Protein AF-A0A917XVJ1-F1 (afdb_monomer_lite)

Organism: NCBI:txid1623582

Secondary structure (DSSP, 8-state):
------SPP-SS--SS--TTSS-EEEEEEEE-GGGPPEEEEEEE-TTSSS--EEEEEEE---TTTTSSS--

Foldseek 3Di:
DDPDPPDDPCPDDDPDPDVVPAPFPDKDFPDQVPLWTKIWTWHWDPPDPDIDIDIDIDTDDDPPSVPPPPD

Radius of gyration: 16.55 Å; chains: 1; bounding box: 36×32×46 Å

pLDDT: mean 75.33, std 16.61, range [39.5, 97.06]

Sequence (71 aa):
MNCPSRGAHVKQPQPDPHPLLDDIEGLAVTGRPHGRPNLLLVSDDIQKPVQITRFSSLRVRLPWATIIAEG

Structure (mmCIF, N/CA/C/O backbone):
data_AF-A0A917XVJ1-F1
#
_entry.id   AF-A0A917XVJ1-F1
#
loop_
_atom_site.group_PDB
_atom_site.id
_atom_site.type_symbol
_atom_site.label_atom_id
_atom_site.label_alt_id
_atom_site.label_comp_id
_atom_site.label_asym_id
_atom_site.label_entity_id
_atom_site.label_seq_id
_atom_site.pdbx_PDB_ins_code
_atom_site.Cartn_x
_atom_site.Cartn_y
_atom_site.Cartn_z
_atom_site.occupancy
_atom_site.B_iso_or_equiv
_atom_site.auth_seq_id
_atom_site.auth_comp_id
_atom_site.auth_asym_id
_atom_site.auth_atom_id
_atom_site.pdbx_PDB_model_num
ATOM 1 N N . MET A 1 1 ? 3.708 -17.745 -29.827 1.00 49.66 1 MET A N 1
ATOM 2 C CA . MET A 1 1 ? 3.076 -17.214 -28.602 1.00 49.66 1 MET A CA 1
ATOM 3 C C . MET A 1 1 ? 3.088 -15.701 -28.689 1.00 49.66 1 MET A C 1
ATOM 5 O O . MET A 1 1 ? 4.163 -15.125 -28.662 1.00 49.66 1 MET A O 1
ATOM 9 N N . ASN A 1 2 ? 1.920 -15.079 -28.839 1.00 62.75 2 ASN A N 1
ATOM 10 C CA . ASN A 1 2 ? 1.760 -13.634 -28.695 1.00 62.75 2 ASN A CA 1
ATOM 11 C C . ASN A 1 2 ? 1.279 -13.375 -27.270 1.00 62.75 2 ASN A C 1
ATOM 13 O O . ASN A 1 2 ? 0.096 -13.549 -26.984 1.00 62.75 2 ASN A O 1
ATOM 17 N N . CYS A 1 3 ? 2.181 -12.987 -26.371 1.00 62.28 3 CYS A N 1
ATOM 18 C CA . CYS A 1 3 ? 1.738 -12.259 -25.190 1.00 62.28 3 CYS A CA 1
ATOM 19 C C . CYS A 1 3 ? 1.280 -10.881 -25.690 1.00 62.28 3 CYS A C 1
ATOM 21 O O . CYS A 1 3 ? 2.103 -10.179 -26.283 1.00 62.28 3 CYS A O 1
ATOM 23 N N . PRO A 1 4 ? 0.002 -10.488 -25.527 1.00 66.56 4 PRO A N 1
ATOM 24 C CA . PRO A 1 4 ? -0.400 -9.118 -25.829 1.00 66.56 4 PRO A CA 1
ATOM 25 C C . PRO A 1 4 ? 0.447 -8.168 -24.978 1.00 66.56 4 PRO A C 1
ATOM 27 O O . PRO A 1 4 ? 0.876 -8.548 -23.886 1.00 66.56 4 PRO A O 1
ATOM 30 N N . SER A 1 5 ? 0.717 -6.952 -25.456 1.00 61.62 5 SER A N 1
ATOM 31 C CA . SER A 1 5 ? 1.408 -5.950 -24.640 1.00 61.62 5 SER A CA 1
ATOM 32 C C . SER A 1 5 ? 0.601 -5.733 -23.354 1.00 61.62 5 SER A C 1
ATOM 34 O O . SER A 1 5 ? -0.497 -5.185 -23.397 1.00 61.62 5 SER A O 1
ATOM 36 N N . ARG A 1 6 ? 1.108 -6.241 -22.224 1.00 54.75 6 ARG A N 1
ATOM 37 C CA . ARG A 1 6 ? 0.385 -6.362 -20.943 1.00 54.75 6 ARG A CA 1
ATOM 38 C C . ARG A 1 6 ? 0.354 -5.077 -20.108 1.00 54.75 6 ARG A C 1
ATOM 40 O O . ARG A 1 6 ? -0.094 -5.114 -18.971 1.00 54.75 6 ARG A O 1
ATOM 47 N N . GLY A 1 7 ? 0.809 -3.951 -20.650 1.00 56.38 7 GLY A N 1
ATOM 48 C CA . GLY A 1 7 ? 0.788 -2.675 -19.942 1.00 56.38 7 GLY A CA 1
ATOM 49 C C . GLY A 1 7 ? -0.481 -1.888 -20.240 1.00 56.38 7 GLY A C 1
ATOM 50 O O . GLY A 1 7 ? -0.814 -1.669 -21.406 1.00 56.38 7 GLY A O 1
ATOM 51 N N . ALA A 1 8 ? -1.158 -1.399 -19.200 1.00 55.69 8 ALA A N 1
ATOM 52 C CA . ALA A 1 8 ? -2.029 -0.245 -19.365 1.00 55.69 8 ALA A CA 1
ATOM 53 C C . ALA A 1 8 ? -1.184 0.906 -19.937 1.00 55.69 8 ALA A C 1
ATOM 55 O O . ALA A 1 8 ? -0.099 1.204 -19.431 1.00 55.69 8 ALA A O 1
ATOM 56 N N . HIS A 1 9 ? -1.649 1.533 -21.020 1.00 56.53 9 HIS A N 1
ATOM 57 C CA . HIS A 1 9 ? -0.983 2.719 -21.548 1.00 56.53 9 HIS A CA 1
ATOM 58 C C . HIS A 1 9 ? -0.919 3.785 -20.449 1.00 56.53 9 HIS A C 1
ATOM 60 O O . HIS A 1 9 ? -1.952 4.123 -19.865 1.00 56.53 9 HIS A O 1
ATOM 66 N N . VAL A 1 10 ? 0.271 4.337 -20.197 1.00 60.34 10 VAL A N 1
ATOM 67 C CA . VAL A 1 10 ? 0.451 5.502 -19.322 1.00 60.34 10 VAL A CA 1
ATOM 68 C C . VAL A 1 10 ? -0.264 6.685 -19.975 1.00 60.34 10 VAL A C 1
ATOM 70 O O . VAL A 1 10 ? 0.268 7.352 -20.858 1.00 60.34 10 VAL A O 1
ATOM 73 N N . LYS A 1 11 ? -1.523 6.911 -19.587 1.00 58.03 11 LYS A N 1
ATOM 74 C CA . LYS A 1 11 ? -2.354 8.004 -20.122 1.00 58.03 11 LYS A CA 1
ATOM 75 C C . LYS A 1 11 ? -1.963 9.365 -19.552 1.00 58.03 11 LYS A C 1
ATOM 77 O O . LYS A 1 11 ? -2.316 10.388 -20.128 1.00 58.03 11 LYS A O 1
ATOM 82 N N . GLN A 1 12 ? -1.243 9.377 -18.435 1.00 58.81 12 GLN A N 1
ATOM 83 C CA . GLN A 1 12 ? -0.746 10.583 -17.789 1.00 58.81 12 GLN A CA 1
ATOM 84 C C . GLN A 1 12 ? 0.742 10.404 -17.486 1.00 58.81 12 GLN A C 1
ATOM 86 O O . GLN A 1 12 ? 1.082 9.692 -16.542 1.00 58.81 12 GLN A O 1
ATOM 91 N N . PRO A 1 13 ? 1.635 11.034 -18.268 1.00 60.41 13 PRO A N 1
ATOM 92 C CA . PRO A 1 13 ? 3.033 11.162 -17.893 1.00 60.41 13 PRO A CA 1
ATOM 93 C C . PRO A 1 13 ? 3.096 11.944 -16.582 1.00 60.41 13 PRO A C 1
ATOM 95 O O . PRO A 1 13 ? 2.725 13.117 -16.534 1.00 60.41 13 PRO A O 1
ATOM 98 N N . GLN A 1 14 ? 3.493 11.281 -15.504 1.00 59.72 14 GLN A N 1
ATOM 99 C CA . GLN A 1 14 ? 3.659 11.937 -14.215 1.00 59.72 14 GLN A CA 1
ATOM 100 C C . GLN A 1 14 ? 5.054 12.574 -14.186 1.00 59.72 14 GLN A C 1
ATOM 102 O O . GLN A 1 14 ? 6.027 11.834 -14.337 1.00 59.72 14 GLN A O 1
ATOM 107 N N . PRO A 1 15 ? 5.177 13.912 -14.056 1.00 57.88 15 PRO A N 1
ATOM 108 C CA . PRO A 1 15 ? 6.471 14.601 -14.121 1.00 57.88 15 PRO A CA 1
ATO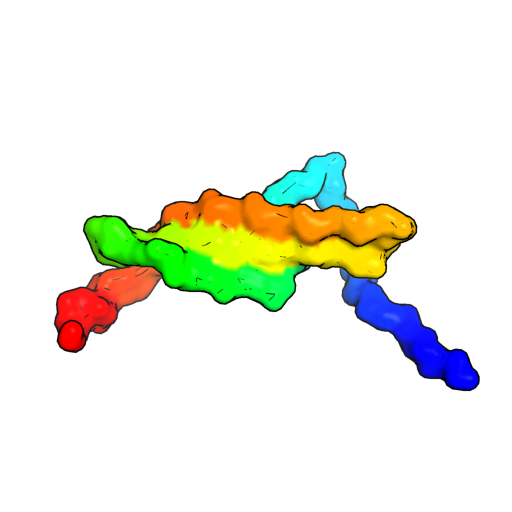M 109 C C . PRO A 1 15 ? 7.431 14.150 -13.016 1.00 57.88 15 PRO A C 1
ATOM 111 O O . PRO A 1 15 ? 8.627 14.038 -13.255 1.00 57.88 15 PRO A O 1
ATOM 114 N N . ASP A 1 16 ? 6.869 13.819 -11.852 1.00 56.12 16 ASP A N 1
ATOM 115 C CA . ASP A 1 16 ? 7.539 13.206 -10.714 1.00 56.12 16 ASP A CA 1
ATOM 116 C C . ASP A 1 16 ? 6.672 12.037 -10.213 1.00 56.12 16 ASP A C 1
ATOM 118 O O . ASP A 1 16 ? 5.438 12.157 -10.226 1.00 56.12 16 ASP A O 1
ATOM 122 N N . PRO A 1 17 ? 7.260 10.909 -9.770 1.00 64.56 17 PRO A N 1
ATOM 123 C CA . PRO A 1 17 ? 6.502 9.788 -9.226 1.00 64.56 17 PRO A CA 1
ATOM 124 C C . PRO A 1 17 ? 5.846 10.217 -7.913 1.00 64.56 17 PRO A C 1
ATOM 126 O O . PRO A 1 17 ? 6.460 10.182 -6.847 1.00 64.56 17 PRO A O 1
ATOM 129 N N . HIS A 1 18 ? 4.589 10.653 -7.978 1.00 67.44 18 HIS A N 1
ATOM 130 C CA . HIS A 1 18 ? 3.823 10.937 -6.778 1.00 67.44 18 HIS A CA 1
ATOM 131 C C . HIS A 1 18 ? 3.433 9.592 -6.149 1.00 67.44 18 HIS A C 1
ATOM 133 O O . HIS A 1 18 ? 2.676 8.850 -6.770 1.00 67.44 18 HIS A O 1
ATOM 139 N N . PRO A 1 19 ? 3.832 9.283 -4.898 1.00 72.19 19 PRO A N 1
ATOM 140 C CA . PRO A 1 19 ? 3.600 7.957 -4.306 1.00 72.19 19 PRO A CA 1
ATOM 141 C C . PRO A 1 19 ? 2.127 7.524 -4.199 1.00 72.19 19 PRO A C 1
ATOM 143 O O . PRO A 1 19 ? 1.843 6.361 -3.951 1.00 72.19 19 PRO A O 1
ATOM 146 N N . LEU A 1 20 ? 1.186 8.463 -4.344 1.00 76.06 20 LEU A N 1
ATOM 147 C CA . LEU A 1 20 ? -0.258 8.211 -4.297 1.00 76.06 20 LEU A CA 1
ATOM 148 C C . LEU A 1 20 ? -0.871 7.951 -5.672 1.00 76.06 20 LEU A C 1
ATOM 150 O O . LEU A 1 20 ? -2.040 7.589 -5.751 1.00 76.06 20 LEU A O 1
ATOM 154 N N . LEU A 1 21 ? -0.119 8.204 -6.737 1.00 76.19 21 LEU A N 1
ATOM 155 C CA . LEU A 1 21 ? -0.558 8.029 -8.115 1.00 76.19 21 LEU A CA 1
ATOM 156 C C . LEU A 1 21 ? 0.228 6.914 -8.824 1.00 76.19 21 LEU A C 1
ATOM 158 O O . LEU A 1 21 ? 0.134 6.779 -10.040 1.00 76.19 21 LEU A O 1
ATOM 162 N N . ASP A 1 22 ? 0.993 6.144 -8.048 1.00 76.56 22 ASP A N 1
ATOM 163 C CA . ASP A 1 22 ? 1.669 4.927 -8.488 1.00 76.56 22 ASP A CA 1
ATOM 164 C C . ASP A 1 22 ? 0.647 3.796 -8.730 1.00 76.56 22 ASP A C 1
ATOM 166 O O . ASP A 1 22 ? -0.500 3.881 -8.275 1.00 76.56 22 ASP A O 1
ATOM 170 N N . ASP A 1 23 ? 1.060 2.726 -9.413 1.00 78.94 23 ASP A N 1
ATOM 171 C CA . ASP A 1 23 ? 0.222 1.533 -9.603 1.00 78.94 23 ASP A CA 1
ATOM 172 C C . ASP A 1 23 ? 0.189 0.724 -8.296 1.00 78.94 23 ASP A C 1
ATOM 174 O O . ASP A 1 23 ? 1.084 -0.067 -7.993 1.00 78.94 23 ASP A O 1
ATOM 178 N N . ILE A 1 24 ? -0.787 1.023 -7.432 1.00 86.81 24 ILE A N 1
ATOM 179 C CA . ILE A 1 24 ? -0.934 0.340 -6.143 1.00 86.81 24 ILE A CA 1
ATOM 180 C C . ILE A 1 24 ? -1.506 -1.057 -6.384 1.00 86.81 24 ILE A C 1
ATOM 182 O O . ILE A 1 24 ? -2.703 -1.222 -6.622 1.00 86.81 24 ILE A O 1
ATOM 186 N N . GLU A 1 25 ? -0.657 -2.066 -6.235 1.00 88.62 25 GLU A N 1
ATOM 187 C CA . GLU A 1 25 ? -1.015 -3.470 -6.448 1.00 88.62 25 GLU A CA 1
ATOM 188 C C . GLU A 1 25 ? -1.545 -4.151 -5.178 1.00 88.62 25 GLU A C 1
ATOM 190 O O . GLU A 1 25 ? -2.183 -5.203 -5.238 1.00 88.62 25 GLU A O 1
ATOM 195 N N . GLY A 1 26 ? -1.308 -3.557 -4.004 1.00 91.44 26 GLY A N 1
ATOM 196 C CA . GLY A 1 26 ? -1.750 -4.136 -2.741 1.00 91.44 26 GLY A CA 1
ATOM 197 C C . GLY A 1 26 ? -1.799 -3.163 -1.570 1.00 91.44 26 GLY A C 1
ATOM 198 O O . GLY A 1 26 ? -1.218 -2.075 -1.588 1.00 91.44 26 GLY A O 1
ATOM 199 N N . LEU A 1 27 ? -2.502 -3.584 -0.514 1.00 95.25 27 LEU A N 1
ATOM 200 C CA . LEU A 1 27 ? -2.607 -2.841 0.738 1.00 95.25 27 LEU A CA 1
ATOM 201 C C . LEU A 1 27 ? -2.704 -3.774 1.953 1.00 95.25 27 LEU A C 1
ATOM 203 O O . LEU A 1 27 ? -3.272 -4.862 1.873 1.00 95.25 27 LEU A O 1
ATOM 207 N N . ALA A 1 28 ? -2.235 -3.298 3.103 1.00 97.00 28 ALA A N 1
ATOM 208 C CA . ALA A 1 28 ? -2.504 -3.893 4.408 1.00 97.00 28 ALA A CA 1
ATOM 209 C C . ALA A 1 28 ? -2.975 -2.826 5.405 1.00 97.00 28 ALA A C 1
ATOM 211 O O . ALA A 1 28 ? -2.406 -1.736 5.474 1.00 97.00 28 ALA A O 1
ATOM 212 N N . VAL A 1 29 ? -3.994 -3.142 6.211 1.00 95.88 29 VAL A N 1
ATOM 213 C CA . VAL A 1 29 ? -4.355 -2.330 7.384 1.00 95.88 29 VAL A CA 1
ATOM 214 C C . VAL A 1 29 ? -3.420 -2.718 8.523 1.00 95.88 29 VAL A C 1
ATOM 216 O O . VAL A 1 29 ? -3.472 -3.843 9.008 1.00 95.88 29 VAL A O 1
ATOM 219 N N . THR A 1 30 ? -2.576 -1.790 8.965 1.00 97.06 30 THR A N 1
ATOM 220 C CA . THR A 1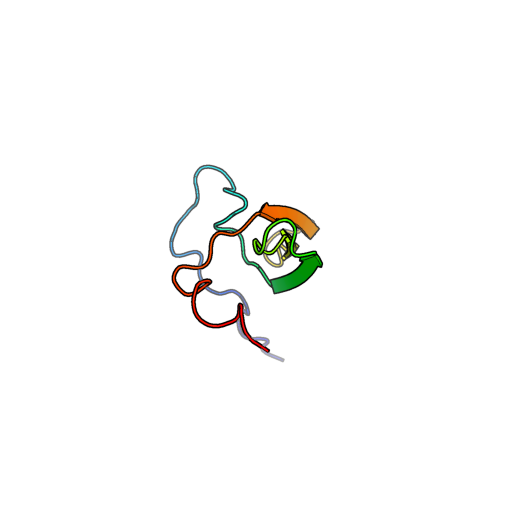 30 ? -1.563 -2.042 10.006 1.00 97.06 30 THR A CA 1
ATOM 221 C C . THR A 1 30 ? -2.006 -1.593 11.398 1.00 97.06 30 THR A C 1
ATOM 223 O O . THR A 1 30 ? -1.331 -1.859 12.388 1.00 97.06 30 THR A O 1
ATOM 226 N N . GLY A 1 31 ? -3.150 -0.913 11.496 1.00 94.75 31 GLY A N 1
ATOM 227 C CA . GLY A 1 31 ? -3.749 -0.501 12.761 1.00 94.75 31 GLY A CA 1
ATOM 228 C C . GLY A 1 31 ? -4.854 0.532 12.574 1.00 94.75 31 GLY A C 1
ATOM 229 O O . GLY A 1 31 ? -5.106 0.997 11.461 1.00 94.75 31 GLY A O 1
ATOM 230 N N . ARG A 1 32 ? -5.522 0.897 13.673 1.00 94.00 32 ARG A N 1
ATOM 231 C CA . ARG A 1 32 ? -6.604 1.899 13.689 1.00 94.00 32 ARG A CA 1
ATOM 232 C C . ARG A 1 32 ? -6.496 2.880 14.871 1.00 94.00 32 ARG A C 1
ATOM 234 O O . ARG A 1 32 ? -7.439 2.983 15.658 1.00 94.00 32 ARG A O 1
ATOM 241 N N . PRO A 1 33 ? -5.365 3.589 15.055 1.00 90.00 33 PRO A N 1
ATOM 242 C CA . PRO A 1 33 ? -5.234 4.552 16.148 1.00 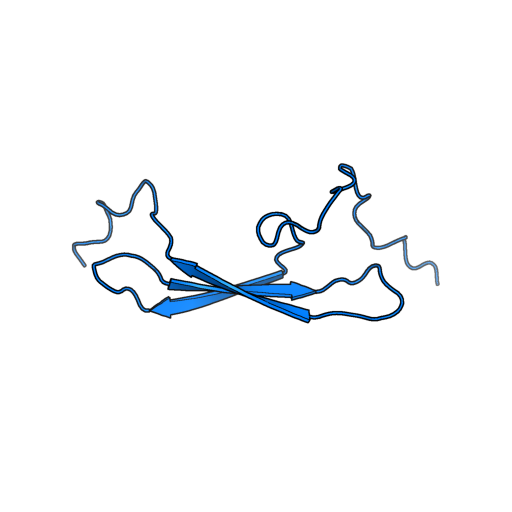90.00 33 PRO A CA 1
ATOM 243 C C . PRO A 1 33 ? -6.306 5.645 16.045 1.00 90.00 33 PRO A C 1
ATOM 245 O O . PRO A 1 33 ? -6.484 6.259 14.993 1.00 90.00 33 PRO A O 1
ATOM 248 N N . HIS A 1 34 ? -7.023 5.890 17.145 1.00 88.62 34 HIS A N 1
ATOM 249 C CA . HIS A 1 34 ? -8.102 6.886 17.223 1.00 88.62 34 HIS A CA 1
ATOM 250 C C . HIS A 1 34 ? -9.161 6.739 16.112 1.00 88.62 34 HIS A C 1
ATOM 252 O O . HIS A 1 34 ? -9.612 7.729 15.535 1.00 88.62 34 HIS A O 1
ATOM 258 N N . GLY A 1 35 ? -9.499 5.497 15.750 1.00 87.69 35 GLY A N 1
ATOM 259 C CA . GLY A 1 35 ? -10.491 5.196 14.712 1.00 87.69 35 GLY A CA 1
ATOM 260 C C . GLY A 1 35 ? -10.023 5.474 13.279 1.00 87.69 35 GLY A C 1
ATOM 261 O O . GLY A 1 35 ? -10.798 5.306 12.339 1.00 87.69 35 GLY A O 1
ATOM 262 N N . ARG A 1 36 ? -8.762 5.879 13.073 1.00 91.06 36 ARG A N 1
ATOM 263 C CA . ARG A 1 36 ? -8.198 6.164 11.746 1.00 91.06 36 ARG A CA 1
ATOM 264 C C . ARG A 1 36 ? -7.331 5.004 11.269 1.00 91.06 36 ARG A C 1
ATOM 266 O O . ARG A 1 36 ? -6.345 4.701 11.939 1.00 91.06 36 ARG A O 1
ATOM 273 N N . PRO A 1 37 ? -7.644 4.365 10.128 1.00 94.44 37 PRO A N 1
ATOM 274 C CA . PRO A 1 37 ? -6.804 3.307 9.584 1.00 94.44 37 PRO A CA 1
ATOM 275 C C . PRO A 1 37 ? -5.410 3.821 9.215 1.00 94.44 37 PRO A C 1
ATOM 277 O O . PRO A 1 37 ? -5.274 4.832 8.519 1.00 94.44 37 PRO A O 1
ATOM 280 N N . ASN A 1 38 ? -4.389 3.087 9.643 1.00 96.31 38 ASN A N 1
ATOM 281 C CA . ASN A 1 38 ? -3.065 3.144 9.043 1.00 96.31 38 ASN A CA 1
ATOM 282 C C . ASN A 1 38 ? -3.001 2.072 7.951 1.00 96.31 38 ASN A C 1
ATOM 284 O O . ASN A 1 38 ? -3.342 0.912 8.201 1.00 96.31 38 ASN A O 1
ATOM 288 N N . LEU A 1 39 ? -2.577 2.463 6.755 1.00 95.75 39 LEU A N 1
ATOM 289 C CA . LEU A 1 39 ? -2.382 1.581 5.615 1.00 95.75 39 LEU A CA 1
ATOM 290 C C . LEU A 1 39 ? -0.896 1.497 5.277 1.00 95.75 39 LEU A C 1
ATOM 292 O O . LEU A 1 39 ? -0.194 2.508 5.312 1.00 95.75 39 LEU A O 1
ATOM 296 N N . LEU A 1 40 ? -0.449 0.304 4.906 1.00 96.50 40 LEU A N 1
ATOM 297 C CA . LEU A 1 40 ? 0.787 0.088 4.170 1.00 96.50 40 LEU A CA 1
ATOM 298 C C . LEU A 1 40 ? 0.404 -0.289 2.741 1.00 96.50 40 LEU A C 1
ATOM 300 O O . LEU A 1 40 ? -0.278 -1.292 2.543 1.00 96.50 40 LEU A O 1
ATOM 304 N N . LEU A 1 41 ? 0.792 0.531 1.772 1.00 9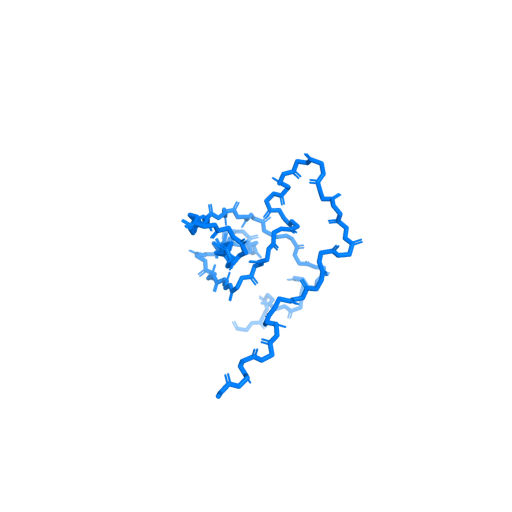4.38 41 LEU A N 1
ATOM 305 C CA . LEU A 1 41 ? 0.573 0.283 0.350 1.00 94.38 41 LEU A CA 1
ATOM 306 C C . LEU A 1 41 ? 1.831 -0.302 -0.276 1.00 94.38 41 LEU A C 1
ATOM 308 O O . LEU A 1 41 ? 2.934 0.070 0.133 1.00 94.38 41 LEU A O 1
ATOM 312 N N . VAL A 1 42 ? 1.651 -1.159 -1.277 1.00 92.88 42 VAL A N 1
ATOM 313 C CA . VAL A 1 42 ? 2.730 -1.640 -2.140 1.00 92.88 42 VAL A CA 1
ATOM 314 C C . VAL A 1 42 ? 2.427 -1.281 -3.590 1.00 92.88 42 VAL A C 1
ATOM 316 O O . VAL A 1 42 ? 1.304 -1.479 -4.055 1.00 92.88 42 VAL A O 1
ATOM 319 N N . SER A 1 43 ? 3.428 -0.743 -4.277 1.00 88.38 43 SER A N 1
ATOM 320 C CA . SER A 1 43 ? 3.449 -0.614 -5.734 1.00 88.38 43 SER A CA 1
ATOM 321 C C . SER A 1 43 ? 4.631 -1.383 -6.308 1.00 88.38 43 SER A C 1
ATOM 323 O O . SER A 1 43 ? 5.681 -1.482 -5.659 1.00 88.38 43 SER A O 1
ATOM 325 N N . ASP A 1 44 ? 4.455 -1.910 -7.516 1.00 81.25 44 ASP A N 1
ATOM 326 C CA . ASP A 1 44 ? 5.523 -2.502 -8.317 1.00 81.25 44 ASP A CA 1
ATOM 327 C C . ASP A 1 44 ? 5.520 -1.888 -9.722 1.00 81.25 44 ASP A C 1
ATOM 329 O O . ASP A 1 44 ? 4.481 -1.718 -10.355 1.00 81.25 44 ASP A O 1
ATOM 333 N N . ASP A 1 45 ? 6.700 -1.512 -10.207 1.00 70.56 45 ASP A N 1
ATOM 334 C CA . ASP A 1 45 ? 6.860 -0.945 -11.544 1.00 70.56 45 ASP A CA 1
ATOM 335 C C . ASP A 1 45 ? 7.212 -2.062 -12.529 1.00 70.56 45 ASP A C 1
ATOM 337 O O . ASP A 1 45 ? 8.382 -2.379 -12.764 1.00 70.56 45 ASP A O 1
ATOM 341 N N . ILE A 1 46 ? 6.179 -2.657 -13.129 1.00 58.84 46 ILE A N 1
ATOM 342 C CA . ILE A 1 46 ? 6.331 -3.729 -14.121 1.00 58.84 46 ILE A CA 1
ATOM 343 C C . ILE A 1 46 ? 6.779 -3.230 -15.509 1.00 58.84 46 ILE A C 1
ATOM 345 O O . ILE A 1 46 ? 6.953 -4.045 -16.418 1.00 58.84 46 ILE A O 1
ATOM 349 N N . GLN A 1 47 ? 6.949 -1.914 -15.714 1.00 61.25 47 GLN A N 1
ATOM 350 C CA . GLN A 1 47 ? 7.281 -1.329 -17.022 1.00 61.25 47 GLN A CA 1
ATOM 351 C C . GLN A 1 47 ? 8.753 -0.910 -17.163 1.00 61.25 47 GLN A C 1
ATOM 353 O O . GLN A 1 47 ? 9.175 -0.544 -18.265 1.00 61.25 47 GLN A O 1
ATOM 358 N N . LYS A 1 48 ? 9.564 -0.991 -16.099 1.00 63.16 48 LYS A N 1
ATOM 359 C CA . LYS A 1 48 ? 11.001 -0.679 -16.150 1.00 63.16 48 LYS A CA 1
ATOM 360 C C . LYS A 1 48 ? 11.879 -1.934 -16.225 1.00 63.16 48 LYS A C 1
ATOM 362 O O . LYS A 1 48 ? 11.538 -2.969 -15.662 1.00 63.16 48 LYS A O 1
ATOM 367 N N . PRO A 1 49 ? 13.059 -1.848 -16.874 1.00 65.38 49 PRO A N 1
ATOM 368 C CA . PRO A 1 49 ? 14.023 -2.954 -16.916 1.00 65.38 49 PRO A CA 1
ATOM 369 C C . PRO A 1 49 ? 14.581 -3.319 -15.532 1.00 65.38 49 PRO A C 1
ATOM 371 O O . PRO A 1 49 ? 15.087 -4.421 -15.346 1.00 65.38 49 PRO A O 1
ATOM 374 N N . VAL A 1 50 ? 14.483 -2.402 -14.566 1.00 74.81 50 VAL A N 1
ATOM 375 C CA . VAL A 1 50 ? 14.725 -2.655 -13.145 1.00 74.81 50 VAL A CA 1
ATOM 376 C C . VAL A 1 50 ? 13.393 -2.483 -12.429 1.00 74.81 50 VAL A C 1
ATOM 378 O O . VAL A 1 50 ? 12.862 -1.373 -12.389 1.00 74.81 50 VAL A O 1
ATOM 381 N N . GLN A 1 51 ? 12.878 -3.578 -11.879 1.00 73.19 51 GLN A N 1
ATOM 382 C CA . GLN A 1 51 ? 11.682 -3.571 -11.042 1.00 73.19 51 GLN A CA 1
ATOM 383 C C . GLN A 1 51 ? 12.000 -2.891 -9.710 1.00 73.19 51 GLN A C 1
ATOM 385 O O . GLN A 1 51 ? 13.038 -3.158 -9.097 1.00 73.19 51 GLN A O 1
ATOM 390 N N . ILE A 1 52 ? 11.125 -1.987 -9.275 1.00 80.81 52 ILE A N 1
ATOM 391 C CA . ILE A 1 52 ? 11.258 -1.289 -7.996 1.00 80.81 52 ILE A CA 1
ATOM 392 C C . ILE A 1 52 ? 9.945 -1.447 -7.244 1.00 80.81 52 ILE A C 1
ATOM 394 O O . ILE A 1 52 ? 8.971 -0.762 -7.546 1.00 80.81 52 ILE A O 1
ATOM 398 N N . THR A 1 53 ? 9.966 -2.274 -6.204 1.00 87.44 53 THR A N 1
ATOM 399 C CA . THR A 1 53 ? 8.872 -2.354 -5.239 1.00 87.44 53 THR A CA 1
ATOM 400 C C . THR A 1 53 ? 8.974 -1.199 -4.243 1.00 87.44 53 THR A C 1
ATOM 402 O O . THR A 1 53 ? 10.017 -1.007 -3.610 1.00 87.44 53 THR A O 1
ATOM 405 N N . ARG A 1 54 ? 7.897 -0.428 -4.067 1.00 88.81 54 ARG A N 1
ATOM 406 C CA . ARG A 1 54 ? 7.828 0.662 -3.081 1.00 88.81 54 ARG A CA 1
ATOM 407 C C . ARG A 1 54 ? 6.778 0.372 -2.022 1.00 88.81 54 ARG A C 1
ATOM 409 O O . ARG A 1 54 ? 5.678 -0.071 -2.327 1.00 88.81 54 ARG A O 1
ATOM 416 N N . PHE A 1 55 ? 7.111 0.701 -0.774 1.00 92.50 55 PHE A N 1
ATOM 417 C CA . PHE A 1 55 ? 6.180 0.665 0.349 1.00 92.50 55 PHE A CA 1
ATOM 418 C C . PHE A 1 55 ? 5.876 2.080 0.836 1.00 92.50 55 PHE A C 1
ATOM 420 O O . PHE A 1 55 ? 6.790 2.834 1.167 1.00 92.50 55 PHE A O 1
ATOM 427 N N . SER A 1 56 ? 4.590 2.422 0.919 1.00 92.19 56 SER A N 1
ATOM 428 C CA . SER A 1 56 ? 4.128 3.741 1.369 1.00 92.19 56 SER A CA 1
ATOM 429 C C . SER A 1 56 ? 3.192 3.613 2.565 1.00 92.19 56 SER A C 1
ATOM 431 O O . SER A 1 56 ? 2.210 2.875 2.521 1.00 92.19 56 SER A O 1
ATOM 433 N N . SER A 1 57 ? 3.479 4.348 3.640 1.00 94.62 57 SER A N 1
ATOM 434 C CA . SER A 1 57 ? 2.652 4.368 4.852 1.00 94.62 57 SER A CA 1
ATOM 435 C C . SER A 1 57 ? 1.719 5.573 4.848 1.00 94.62 57 SER A C 1
ATOM 437 O O . SER A 1 57 ? 2.169 6.708 4.691 1.00 94.62 57 SER A O 1
ATOM 439 N N . LEU A 1 58 ? 0.419 5.337 5.037 1.00 94.31 58 LEU A N 1
ATOM 440 C CA . LEU A 1 58 ? -0.611 6.374 5.022 1.00 94.31 58 LEU A CA 1
ATOM 441 C C . LEU A 1 58 ? -1.519 6.268 6.243 1.00 94.31 58 LEU A C 1
ATOM 443 O O . LEU A 1 58 ? -1.991 5.189 6.591 1.00 94.31 58 LEU A O 1
ATOM 447 N N . ARG A 1 59 ? -1.853 7.410 6.850 1.00 93.81 59 ARG A N 1
ATOM 448 C CA . ARG A 1 59 ? -2.962 7.511 7.807 1.00 93.81 59 ARG A CA 1
ATOM 449 C C . ARG A 1 59 ? -4.177 8.086 7.094 1.00 93.81 59 ARG A C 1
ATOM 451 O O . ARG A 1 59 ? -4.151 9.234 6.656 1.00 93.81 59 ARG A O 1
ATOM 458 N N . VAL A 1 60 ? -5.247 7.306 6.999 1.00 91.56 60 VAL A N 1
ATOM 459 C CA . VAL A 1 60 ? -6.396 7.633 6.149 1.00 91.56 60 VAL A CA 1
ATOM 460 C C . VAL A 1 60 ? -7.566 8.155 6.978 1.00 91.56 60 VAL A C 1
ATOM 462 O O . VAL A 1 60 ? -7.878 7.649 8.057 1.00 91.56 60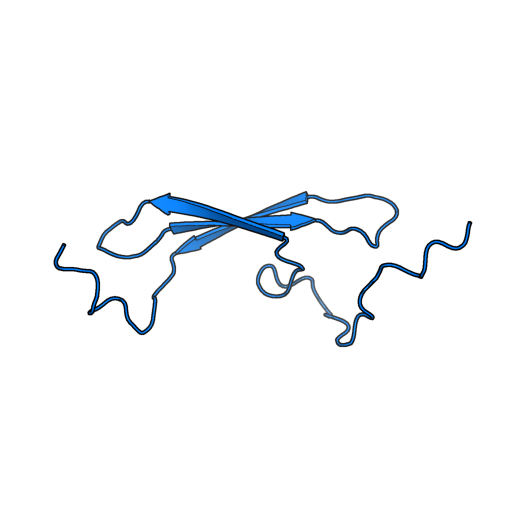 VAL A O 1
ATOM 465 N N . ARG A 1 61 ? -8.245 9.182 6.456 1.00 91.19 61 ARG A N 1
ATOM 466 C CA . ARG A 1 61 ? -9.562 9.614 6.933 1.00 91.19 61 ARG A CA 1
ATOM 467 C C . ARG A 1 61 ? -10.610 9.142 5.935 1.00 91.19 61 ARG A C 1
ATOM 469 O O . ARG A 1 61 ? -10.680 9.676 4.834 1.00 91.19 61 ARG A O 1
ATOM 476 N N . LEU A 1 62 ? -11.414 8.155 6.321 1.00 85.81 62 LEU A N 1
ATOM 477 C CA . LEU A 1 62 ? -12.501 7.672 5.475 1.00 85.81 62 LEU A CA 1
ATOM 478 C C . LEU A 1 62 ? -13.717 8.598 5.615 1.00 85.81 62 LEU A C 1
ATOM 480 O O . LEU A 1 62 ? -14.039 9.003 6.735 1.00 85.81 62 LEU A O 1
ATOM 484 N N . PRO A 1 63 ? -14.406 8.927 4.510 1.00 81.00 63 PRO A N 1
ATOM 485 C CA . PRO A 1 63 ? -15.557 9.827 4.541 1.00 81.00 63 PRO A CA 1
ATOM 486 C C . PRO A 1 63 ? -16.752 9.245 5.313 1.00 81.00 63 PRO A C 1
ATOM 488 O O . PRO A 1 63 ? -17.607 10.001 5.754 1.00 81.00 63 PRO A O 1
ATOM 491 N N . TRP A 1 64 ? -16.790 7.925 5.522 1.00 70.88 64 TRP A N 1
ATOM 492 C CA . TRP A 1 64 ? -17.875 7.210 6.201 1.00 70.88 64 TRP A 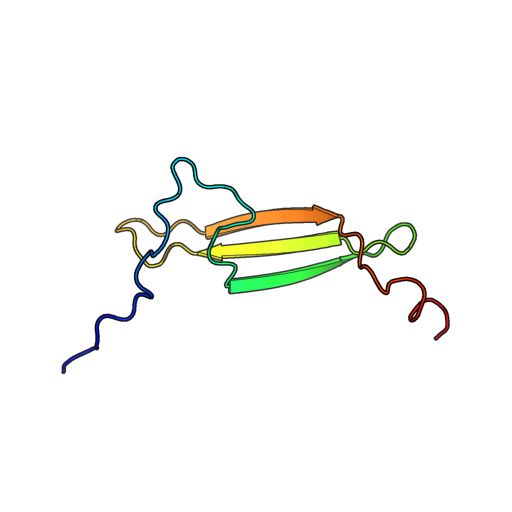CA 1
ATOM 493 C C . TRP A 1 64 ? -17.507 6.680 7.594 1.00 70.88 64 TRP A C 1
ATOM 495 O O . TRP A 1 64 ? -18.299 5.953 8.185 1.00 70.88 64 TRP A O 1
ATOM 505 N N . ALA A 1 65 ? -16.336 7.028 8.147 1.00 59.34 65 ALA A N 1
ATOM 506 C CA . ALA A 1 65 ? -15.819 6.458 9.404 1.00 59.34 65 ALA A CA 1
ATOM 507 C C . ALA A 1 65 ? -16.746 6.618 10.634 1.00 59.34 65 ALA A C 1
ATOM 509 O O . ALA A 1 65 ? -16.511 5.975 11.650 1.00 59.34 65 ALA A O 1
ATOM 510 N N . THR A 1 66 ? -17.810 7.418 10.540 1.00 54.94 66 THR A N 1
ATOM 511 C CA . THR A 1 66 ? -18.881 7.501 11.543 1.00 54.94 66 THR A CA 1
ATOM 512 C C . THR A 1 66 ? -19.762 6.240 11.614 1.00 54.94 66 THR A C 1
ATOM 514 O O . THR A 1 66 ? -20.378 6.018 12.645 1.00 54.94 66 THR A O 1
ATOM 517 N N . ILE A 1 67 ? -19.819 5.384 10.584 1.00 52.41 67 ILE A N 1
ATOM 518 C CA . ILE A 1 67 ? -20.805 4.281 10.520 1.00 52.41 67 ILE A CA 1
ATOM 519 C C . ILE A 1 67 ? -20.289 2.945 11.100 1.00 52.41 67 ILE A C 1
ATOM 521 O O . ILE A 1 67 ? -21.095 2.099 11.458 1.00 52.41 67 ILE A O 1
ATOM 525 N N . ILE A 1 68 ? -18.975 2.741 11.264 1.00 52.44 68 ILE A N 1
ATOM 526 C CA . ILE A 1 68 ? -18.404 1.452 11.738 1.00 52.44 68 ILE A CA 1
ATOM 527 C C . ILE A 1 68 ? -17.793 1.571 13.151 1.00 52.44 68 ILE A C 1
ATOM 529 O O . ILE A 1 68 ? -16.887 0.827 13.509 1.00 52.44 68 ILE A O 1
ATOM 533 N N . ALA A 1 69 ? -18.229 2.549 13.950 1.00 49.28 69 ALA A N 1
ATOM 534 C CA . ALA A 1 69 ? -17.763 2.708 15.333 1.00 49.28 69 ALA A CA 1
ATOM 535 C C . ALA A 1 69 ? -18.617 1.946 16.366 1.00 49.28 69 ALA A C 1
ATOM 537 O O . ALA A 1 69 ? -18.234 1.904 17.532 1.00 49.28 69 ALA A O 1
ATOM 538 N N . GLU A 1 70 ? -19.720 1.318 15.951 1.00 41.16 70 GLU A N 1
ATOM 539 C CA . GLU A 1 70 ? -20.521 0.433 16.800 1.00 41.16 70 GLU A CA 1
ATOM 540 C C . GLU A 1 70 ? -20.609 -0.953 16.157 1.00 41.16 70 GLU A C 1
ATOM 542 O O . GLU A 1 70 ? -21.261 -1.145 15.130 1.00 41.16 70 GLU A O 1
ATOM 547 N N . GLY A 1 71 ? -19.882 -1.900 16.742 1.00 39.50 71 GLY A N 1
ATOM 548 C CA . GLY A 1 71 ? -19.836 -3.309 16.367 1.00 39.50 71 GLY A CA 1
ATOM 549 C C . GLY A 1 71 ? -19.000 -4.076 17.372 1.00 39.50 71 GLY A C 1
ATOM 550 O O . GLY A 1 71 ? -17.808 -3.719 17.504 1.00 39.50 71 GLY A O 1
#